Protein AF-A0A9Q1MEH9-F1 (afdb_monomer)

Solvent-accessible surface area (backbone atoms only — not comparable to full-atom values): 7733 Å² total; per-residue (Å²): 136,54,80,68,62,63,53,57,62,60,71,70,60,78,79,71,78,86,84,76,71,74,85,78,86,77,73,87,83,70,72,58,74,66,73,76,61,66,89,75,67,68,84,75,48,59,44,67,39,91,86,77,68,44,83,34,43,57,92,46,43,67,56,53,50,49,53,65,73,70,38,75,64,58,55,53,53,51,52,53,51,53,51,50,50,62,58,65,71,51,77,51,72,75,52,50,53,51,50,52,56,52,45,34,73,78,36,48,90,79,62,59,68,97,82,72,82,133

Secondary structure (DSSP, 8-state):
--HHHHHHHHHT-----GGG-PPP---TT---HHHHS-S---TTSEEE-TTT--EEEGGGHHHHHHHHHH-HHHHHHHHHHHHHHHHHTSPPHHHHHHHHHHHHHH-HHHH--TTS--

Nearest PDB structures (foldseek):
  4w4u-assembly2_H  TM=3.713E-01  e=1.020E+00  Saccharomyces cerevisiae S288C
  4fk5-assembly1_E  TM=3.637E-01  e=9.482E-01  Saccharomyces cerevisiae S288C
  4w4u-assembly1_E  TM=3.643E-01  e=1.469E+00  Saccharomyces cerevisiae S288C
  4wa6-assembly3_H-2  TM=3.499E-01  e=1.967E+00  Saccharomyces cerevisiae S288C
  6aqr-assembly1_E  TM=3.647E-01  e=1.829E+00  Saccharomyces cerevisiae S288C

Structure (mmCIF, N/CA/C/O backbone):
data_AF-A0A9Q1MEH9-F1
#
_entry.id   AF-A0A9Q1MEH9-F1
#
loop_
_atom_site.group_PDB
_atom_site.id
_atom_site.type_symbol
_atom_site.label_atom_id
_atom_site.label_alt_id
_atom_site.label_comp_id
_atom_site.label_asym_id
_atom_site.label_entity_id
_atom_site.label_seq_id
_atom_site.pdbx_PDB_ins_code
_atom_site.Cartn_x
_atom_site.Cartn_y
_atom_site.Cartn_z
_atom_site.occupancy
_atom_site.B_iso_or_equiv
_atom_site.auth_seq_id
_atom_site.auth_comp_id
_atom_site.auth_asym_id
_atom_site.auth_atom_id
_atom_site.pdbx_PDB_model_num
ATOM 1 N N . MET A 1 1 ? -59.486 -21.643 5.453 1.00 49.94 1 MET A N 1
ATOM 2 C CA . MET A 1 1 ? -58.584 -20.507 5.172 1.00 49.94 1 MET A CA 1
ATOM 3 C C . MET A 1 1 ? -59.521 -19.344 5.180 1.00 49.94 1 MET A C 1
ATOM 5 O O . MET A 1 1 ? -60.272 -19.164 4.229 1.00 49.94 1 MET A O 1
ATOM 9 N N . ASP A 1 2 ? -59.635 -18.778 6.366 1.00 53.72 2 ASP A N 1
ATOM 10 C CA . ASP A 1 2 ? -60.827 -18.080 6.810 1.00 53.72 2 ASP A CA 1
ATOM 11 C C . ASP A 1 2 ? -60.684 -16.612 6.413 1.00 53.72 2 ASP A C 1
ATOM 13 O O . ASP A 1 2 ? -59.575 -16.077 6.410 1.00 53.72 2 ASP A O 1
ATOM 17 N N . ASP A 1 3 ? -61.787 -15.976 6.020 1.00 55.78 3 ASP A N 1
ATOM 18 C CA . ASP A 1 3 ? -61.786 -14.641 5.400 1.00 55.78 3 ASP A CA 1
ATOM 19 C C . ASP A 1 3 ? -61.147 -13.549 6.292 1.00 55.78 3 ASP A C 1
ATOM 21 O O . ASP A 1 3 ? -60.727 -12.500 5.801 1.00 55.78 3 ASP A O 1
ATOM 25 N N . GLU A 1 4 ? -60.993 -13.826 7.591 1.00 58.25 4 GLU A N 1
ATOM 26 C CA . GLU A 1 4 ? -60.292 -12.985 8.566 1.00 58.25 4 GLU A CA 1
ATOM 27 C C . GLU A 1 4 ? -58.755 -13.011 8.414 1.00 58.25 4 GLU A C 1
ATOM 29 O O . GLU A 1 4 ? -58.111 -11.979 8.615 1.00 58.25 4 GLU A O 1
ATOM 34 N N . GLU A 1 5 ? -58.142 -14.123 7.980 1.00 56.78 5 GLU A N 1
ATOM 35 C CA . GLU A 1 5 ? -56.681 -14.198 7.759 1.00 56.78 5 GLU A CA 1
ATOM 36 C C . GLU A 1 5 ? -56.236 -13.354 6.554 1.00 56.78 5 GLU A C 1
ATOM 38 O O . GLU A 1 5 ? -55.162 -12.750 6.577 1.00 56.78 5 GLU A O 1
ATOM 43 N N . MET A 1 6 ? -57.066 -13.255 5.508 1.00 55.75 6 MET A N 1
ATOM 44 C CA . MET A 1 6 ? -56.760 -12.425 4.334 1.00 55.75 6 MET A CA 1
ATOM 45 C C . MET A 1 6 ? -56.800 -10.922 4.634 1.00 55.75 6 MET A C 1
ATOM 47 O O . MET A 1 6 ? -56.105 -10.148 3.972 1.00 55.75 6 MET A O 1
ATOM 51 N N . HIS A 1 7 ? -57.587 -10.496 5.623 1.00 54.31 7 HIS A N 1
ATOM 52 C CA . HIS A 1 7 ? -57.682 -9.087 6.002 1.00 54.31 7 HIS A CA 1
ATOM 53 C C . HIS A 1 7 ? -56.438 -8.613 6.767 1.00 54.31 7 HIS A C 1
ATOM 55 O O . HIS A 1 7 ? -55.959 -7.504 6.530 1.00 54.31 7 HIS A O 1
ATOM 61 N N . LEU A 1 8 ? -55.859 -9.480 7.603 1.00 52.09 8 LEU A N 1
ATOM 62 C CA . LEU A 1 8 ? -54.680 -9.158 8.411 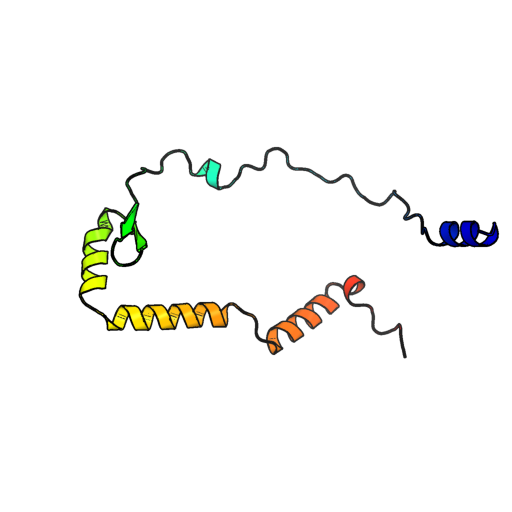1.00 52.09 8 LEU A CA 1
ATOM 63 C C . LEU A 1 8 ? -53.407 -8.976 7.562 1.00 52.09 8 LEU A C 1
ATOM 65 O O . LEU A 1 8 ? -52.568 -8.131 7.863 1.00 52.09 8 LEU A O 1
ATOM 69 N N . VAL A 1 9 ? -53.283 -9.715 6.452 1.00 55.38 9 VAL A N 1
ATOM 70 C CA . VAL A 1 9 ? -52.163 -9.561 5.500 1.00 55.38 9 VAL A CA 1
ATOM 71 C C . VAL A 1 9 ? -52.231 -8.219 4.762 1.00 55.38 9 VAL A C 1
ATOM 73 O O . VAL A 1 9 ? -51.201 -7.673 4.368 1.00 55.38 9 VAL A O 1
ATOM 76 N N . LYS A 1 10 ? -53.435 -7.660 4.600 1.00 52.62 10 LYS A N 1
ATOM 77 C CA . LYS A 1 10 ? -53.656 -6.406 3.875 1.00 52.62 10 LYS A CA 1
ATOM 78 C C . LYS A 1 10 ? -53.300 -5.169 4.704 1.00 52.62 10 LYS A C 1
ATOM 80 O O . LYS A 1 10 ? -52.861 -4.181 4.129 1.00 52.62 10 LYS A O 1
ATOM 85 N N . GLU A 1 11 ? -53.432 -5.231 6.029 1.00 52.19 11 GLU A N 1
ATOM 86 C CA . GLU A 1 11 ? -53.044 -4.130 6.929 1.00 52.19 11 GLU A CA 1
ATOM 87 C C . GLU A 1 11 ? -51.534 -4.083 7.231 1.00 52.19 11 GLU A C 1
ATOM 89 O O . GLU A 1 11 ? -51.022 -3.047 7.643 1.00 52.19 11 GLU A O 1
ATOM 94 N N . GLY A 1 12 ? -50.795 -5.172 6.980 1.00 46.94 12 GLY A N 1
ATOM 95 C CA . GLY A 1 12 ? -49.342 -5.244 7.193 1.00 46.94 12 GLY A CA 1
ATOM 96 C C . GLY A 1 12 ? -48.480 -4.654 6.069 1.00 46.94 12 GLY A C 1
ATOM 97 O O . GLY A 1 12 ? -47.260 -4.572 6.212 1.00 46.94 12 GLY A O 1
ATOM 98 N N . ILE A 1 13 ? -49.081 -4.242 4.950 1.00 49.91 13 ILE A N 1
ATOM 99 C CA . ILE A 1 13 ? -48.371 -3.578 3.852 1.00 49.91 13 ILE A CA 1
ATOM 100 C C . ILE A 1 13 ? -48.544 -2.076 4.052 1.00 49.91 13 ILE A C 1
ATOM 102 O O . ILE A 1 13 ? -49.472 -1.457 3.541 1.00 49.91 13 ILE A O 1
ATOM 106 N N . MET A 1 14 ? -47.649 -1.500 4.849 1.00 47.12 14 MET A N 1
ATOM 107 C CA . MET A 1 14 ? -47.487 -0.057 4.967 1.00 47.12 14 MET A CA 1
ATOM 108 C C . MET A 1 14 ? -47.132 0.487 3.574 1.00 47.12 14 MET A C 1
ATOM 110 O O . MET A 1 14 ? -45.999 0.339 3.116 1.00 47.12 14 MET A O 1
ATOM 114 N N . GLU A 1 15 ? -48.116 1.049 2.869 1.00 54.38 15 GLU A N 1
ATOM 115 C CA . GLU A 1 15 ? -47.902 1.784 1.622 1.00 54.38 15 GLU A CA 1
ATOM 116 C C . GLU A 1 15 ? -47.014 2.990 1.938 1.00 54.38 15 GLU A C 1
ATOM 118 O O . GLU A 1 15 ? -47.447 3.995 2.502 1.00 54.38 15 GLU A O 1
ATOM 123 N N . ILE A 1 16 ? -45.729 2.853 1.624 1.00 55.25 16 ILE A N 1
ATOM 124 C CA . ILE A 1 16 ? -44.771 3.951 1.664 1.00 55.25 16 ILE A CA 1
ATOM 125 C C . ILE A 1 16 ? -45.241 4.954 0.598 1.00 55.25 16 ILE A C 1
ATOM 127 O O . ILE A 1 16 ? -45.351 4.561 -0.565 1.00 55.25 16 ILE A O 1
ATOM 131 N N . PRO A 1 17 ? -45.530 6.223 0.945 1.00 53.97 17 PRO A N 1
ATOM 132 C CA . PRO A 1 17 ? -45.900 7.224 -0.046 1.00 53.97 17 PRO A CA 1
ATOM 133 C C . PRO A 1 17 ? -44.774 7.350 -1.078 1.00 53.97 17 PRO A C 1
ATOM 135 O O . PRO A 1 17 ? -43.658 7.742 -0.741 1.00 53.97 17 PRO A O 1
ATOM 138 N N . GLU A 1 18 ? -45.070 7.022 -2.335 1.00 60.06 18 GLU A N 1
ATOM 139 C CA . GLU A 1 18 ? -44.140 6.974 -3.480 1.00 60.06 18 GLU A CA 1
ATOM 140 C C . GLU A 1 18 ? -43.516 8.341 -3.852 1.00 60.06 18 GLU A C 1
ATOM 142 O O . GLU A 1 18 ? -42.791 8.470 -4.835 1.00 60.06 18 GLU A O 1
ATOM 147 N N . GLU A 1 19 ? -43.793 9.397 -3.089 1.00 59.72 19 GLU A N 1
ATOM 148 C CA . GLU A 1 19 ? -43.564 10.786 -3.495 1.00 59.72 19 GLU A CA 1
ATOM 149 C C . GLU A 1 19 ? -42.167 11.340 -3.164 1.00 59.72 19 GLU A C 1
ATOM 151 O O . GLU A 1 19 ? -41.892 12.506 -3.453 1.00 59.72 19 GLU A O 1
ATOM 156 N N . TRP A 1 20 ? -41.278 10.558 -2.538 1.00 53.09 20 TRP A N 1
ATOM 157 C CA . TRP A 1 20 ? -40.009 11.067 -1.985 1.00 53.09 20 TRP A CA 1
ATOM 158 C C . TRP A 1 20 ? -38.732 10.437 -2.552 1.00 53.09 20 TRP A C 1
ATOM 160 O O . TRP A 1 20 ? -37.663 10.616 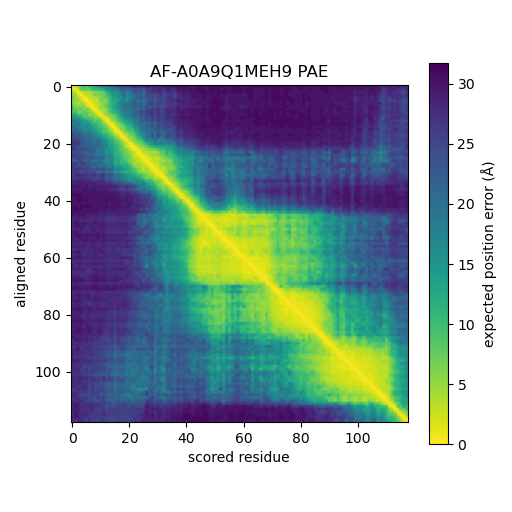-1.970 1.00 53.09 20 TRP A O 1
ATOM 170 N N . ASP A 1 21 ? -38.792 9.810 -3.726 1.00 63.06 21 ASP A N 1
ATOM 171 C CA . ASP A 1 21 ? -37.578 9.526 -4.496 1.00 63.06 21 ASP A CA 1
ATOM 172 C C . ASP A 1 21 ? -37.359 10.614 -5.559 1.00 63.06 21 ASP A C 1
ATOM 174 O O . ASP A 1 21 ? -37.895 10.530 -6.670 1.00 63.06 21 ASP A O 1
ATOM 178 N N . PRO A 1 22 ? -36.579 11.679 -5.265 1.00 75.38 22 PRO A N 1
ATOM 179 C CA . PRO A 1 22 ? -36.202 12.638 -6.292 1.00 75.38 22 PRO A CA 1
ATOM 180 C C . PRO A 1 22 ? -35.528 11.894 -7.457 1.00 75.38 22 PRO A C 1
ATOM 182 O O . PRO A 1 22 ? -34.701 11.007 -7.221 1.00 75.38 22 PRO A O 1
ATOM 185 N N . PRO A 1 23 ? -35.826 12.250 -8.722 1.00 79.31 23 PRO A N 1
ATOM 186 C CA 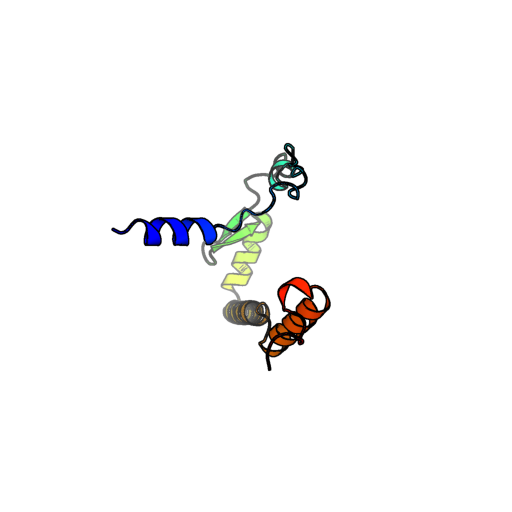. PRO A 1 23 ? -35.360 11.497 -9.878 1.00 79.31 23 PRO A CA 1
ATOM 187 C C . PRO A 1 23 ? -33.834 11.393 -9.866 1.00 79.31 23 PRO A C 1
ATOM 189 O O . PRO A 1 23 ? -33.108 12.391 -9.943 1.00 79.31 23 PRO A O 1
ATOM 192 N N . MET A 1 24 ? -33.350 10.157 -9.747 1.00 79.00 24 MET A N 1
ATOM 193 C CA . MET A 1 24 ? -31.934 9.845 -9.625 1.00 79.00 24 MET A CA 1
ATOM 194 C C . MET A 1 24 ? -31.163 10.375 -10.840 1.00 79.00 24 MET A C 1
ATOM 196 O O . MET A 1 24 ? -31.441 10.028 -11.990 1.00 79.00 24 MET A O 1
ATOM 200 N N . ARG A 1 25 ? -30.160 11.223 -10.600 1.00 82.38 25 ARG A N 1
ATOM 201 C CA . ARG A 1 25 ? -29.327 11.791 -11.669 1.00 82.38 25 ARG A CA 1
ATOM 202 C C . ARG A 1 25 ? -28.268 10.779 -12.110 1.00 82.38 25 ARG A C 1
ATOM 204 O O . ARG A 1 25 ? -27.202 10.681 -11.509 1.00 82.38 25 ARG A O 1
ATOM 211 N N . ILE A 1 26 ? -28.554 10.044 -13.182 1.00 83.81 26 ILE A N 1
ATOM 212 C CA . ILE A 1 26 ? -27.625 9.072 -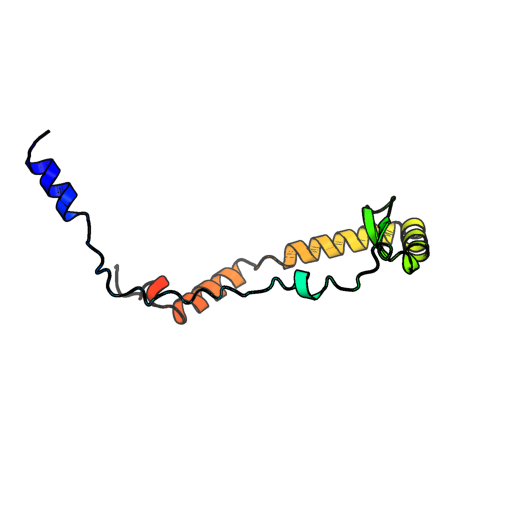13.776 1.00 83.81 26 ILE A CA 1
ATOM 213 C C . ILE A 1 26 ? -26.665 9.794 -14.737 1.00 83.81 26 ILE A C 1
ATOM 215 O O . ILE A 1 26 ? -27.071 10.278 -15.794 1.00 83.81 26 ILE A O 1
ATOM 219 N N . VAL A 1 27 ? -25.374 9.843 -14.395 1.00 83.56 27 VAL A N 1
ATOM 220 C CA . VAL A 1 27 ? -24.314 10.362 -15.280 1.00 83.56 27 VAL A CA 1
ATOM 221 C C . VAL A 1 27 ? -23.969 9.297 -16.323 1.00 83.56 27 VAL A C 1
ATOM 223 O O . VAL A 1 27 ? -23.227 8.361 -16.032 1.00 83.56 27 VAL A O 1
ATOM 226 N N . LYS A 1 28 ? -24.519 9.432 -17.535 1.00 84.94 28 LYS A N 1
ATOM 227 C CA . LYS A 1 28 ? -24.356 8.448 -18.622 1.00 84.94 28 LYS A CA 1
ATOM 228 C C . LYS A 1 28 ? -22.937 8.407 -19.210 1.00 84.94 28 LYS A C 1
ATOM 230 O O . LYS A 1 28 ? -22.488 7.344 -19.617 1.00 84.94 28 LYS A O 1
ATOM 235 N N . ASP A 1 29 ? -22.194 9.513 -19.148 1.00 81.25 29 ASP A N 1
ATOM 236 C CA . ASP A 1 29 ? -20.864 9.649 -19.769 1.00 81.25 29 ASP A CA 1
ATOM 237 C C . ASP A 1 29 ? -19.700 9.568 -18.763 1.00 81.25 29 ASP A C 1
ATOM 239 O O . ASP A 1 29 ? -18.651 10.203 -18.925 1.00 81.25 29 ASP A O 1
ATOM 243 N N . ARG A 1 30 ? -19.862 8.794 -17.679 1.00 77.31 30 ARG A N 1
ATOM 244 C CA . ARG A 1 30 ? -18.795 8.580 -16.690 1.00 77.31 30 ARG A CA 1
ATOM 245 C C . ARG A 1 30 ? -17.721 7.656 -17.270 1.00 77.31 30 ARG A C 1
ATOM 247 O O . ARG A 1 30 ? -17.769 6.442 -17.095 1.00 77.31 30 ARG A O 1
ATOM 254 N N . LYS A 1 31 ? -16.726 8.242 -17.938 1.00 78.44 31 LYS A N 1
ATOM 255 C CA . LYS A 1 31 ? -15.563 7.497 -18.441 1.00 78.44 31 LYS A CA 1
ATOM 256 C C . LYS A 1 31 ? -14.798 6.847 -17.294 1.00 78.44 31 LYS A C 1
ATOM 258 O O . LYS A 1 31 ? -14.477 7.515 -16.303 1.00 78.44 31 LYS A O 1
ATOM 263 N N . ARG A 1 32 ? -14.470 5.560 -17.438 1.00 72.12 32 ARG A N 1
ATOM 264 C CA . ARG A 1 32 ? -13.569 4.890 -16.494 1.00 72.12 32 ARG A CA 1
ATOM 265 C C . ARG A 1 32 ? -12.202 5.573 -16.572 1.00 72.12 32 ARG A C 1
ATOM 267 O O . ARG A 1 32 ? -11.731 5.838 -17.678 1.00 72.12 32 ARG A O 1
ATOM 274 N N . PRO A 1 33 ? -11.541 5.850 -15.435 1.00 68.94 33 PRO A N 1
ATOM 275 C CA . PRO A 1 33 ? -10.198 6.422 -15.435 1.00 68.94 33 PRO A CA 1
ATOM 276 C C . PRO A 1 33 ? -9.231 5.646 -16.334 1.00 68.94 33 PRO A C 1
ATOM 278 O O . PRO A 1 33 ? -8.423 6.264 -17.008 1.00 68.94 33 PRO A O 1
ATOM 281 N N . GLU A 1 34 ? -9.375 4.323 -16.432 1.00 62.22 34 GLU A N 1
ATOM 282 C CA . GLU A 1 34 ? -8.543 3.451 -17.271 1.00 62.22 34 GLU A CA 1
ATOM 283 C C . GLU A 1 34 ? -8.605 3.791 -18.771 1.00 62.22 34 GLU A C 1
ATOM 285 O O . GLU A 1 34 ? -7.574 3.758 -19.441 1.00 62.22 34 GLU A O 1
ATOM 290 N N . GLU A 1 35 ? -9.763 4.219 -19.290 1.00 57.72 35 GLU A N 1
ATOM 291 C CA . GLU A 1 35 ? -9.932 4.592 -20.706 1.00 57.72 35 GLU A CA 1
ATOM 292 C C . GLU A 1 35 ? -9.209 5.899 -21.063 1.00 57.72 35 GLU A C 1
ATOM 294 O O . GLU A 1 35 ? -8.884 6.134 -22.225 1.00 57.72 35 GLU A O 1
ATOM 299 N N . ARG A 1 36 ? -8.903 6.750 -20.071 1.00 58.03 36 ARG A N 1
ATOM 300 C CA . ARG A 1 36 ? -8.077 7.956 -20.265 1.00 58.03 36 ARG A CA 1
ATOM 301 C C . ARG A 1 36 ? -6.581 7.655 -20.314 1.00 58.03 36 ARG A C 1
ATOM 303 O O . ARG A 1 36 ? -5.821 8.498 -20.777 1.00 58.03 36 ARG A O 1
ATOM 310 N N . ILE A 1 37 ? -6.156 6.474 -19.867 1.00 57.00 37 ILE A N 1
ATOM 311 C CA . ILE A 1 37 ? -4.736 6.093 -19.789 1.00 57.00 37 ILE A CA 1
ATOM 312 C C . ILE A 1 37 ? -4.349 5.099 -20.904 1.00 57.00 37 ILE A C 1
ATOM 314 O O . ILE A 1 37 ? -3.253 4.543 -20.904 1.00 57.00 37 ILE A O 1
ATOM 318 N N . GLY A 1 38 ? -5.244 4.875 -21.872 1.00 53.38 38 GLY A N 1
ATOM 319 C CA . GLY A 1 38 ? -5.091 3.878 -22.936 1.00 53.38 38 GLY A CA 1
ATOM 320 C C . GLY A 1 38 ? -4.338 4.324 -24.196 1.00 53.38 38 GLY A C 1
ATOM 321 O O . GLY A 1 38 ? -4.134 3.500 -25.077 1.00 53.38 38 GLY A O 1
ATOM 322 N N . ALA A 1 39 ? -3.909 5.584 -24.317 1.00 55.28 39 ALA A N 1
ATOM 323 C CA . ALA A 1 39 ? -3.343 6.106 -25.571 1.00 55.28 39 ALA A CA 1
ATOM 324 C C . ALA A 1 39 ? -1.798 6.130 -25.646 1.00 55.28 39 ALA A C 1
ATOM 326 O O . ALA A 1 39 ? -1.245 6.869 -26.454 1.00 55.28 39 ALA A O 1
ATOM 327 N N . GLY A 1 40 ? -1.078 5.350 -24.828 1.00 55.75 40 GLY A N 1
ATOM 328 C CA . GLY A 1 40 ? 0.395 5.339 -24.900 1.00 55.75 40 GLY A CA 1
ATOM 329 C C . GLY A 1 40 ? 1.126 4.535 -23.828 1.00 55.75 40 GLY A C 1
ATOM 330 O O . GLY A 1 40 ? 2.170 4.962 -23.342 1.00 55.75 40 GLY A O 1
ATOM 331 N N . ARG A 1 41 ? 0.581 3.396 -23.394 1.00 53.41 41 ARG A N 1
ATOM 332 C CA . ARG A 1 41 ? 1.315 2.493 -22.499 1.00 53.41 41 ARG A CA 1
ATOM 333 C C . ARG A 1 41 ? 2.047 1.470 -23.352 1.00 53.41 41 ARG A C 1
ATOM 335 O O . ARG A 1 41 ? 1.435 0.511 -23.806 1.00 53.41 41 ARG A O 1
ATOM 342 N N . ASP A 1 42 ? 3.338 1.698 -23.588 1.00 57.62 42 ASP A N 1
ATOM 343 C CA . ASP A 1 42 ? 4.189 0.730 -24.280 1.00 57.62 42 ASP A CA 1
ATOM 344 C C . ASP A 1 42 ? 4.078 -0.629 -23.568 1.00 57.62 42 ASP A C 1
ATOM 346 O O . ASP A 1 42 ? 4.466 -0.785 -22.407 1.00 57.62 42 ASP A O 1
ATOM 350 N N . LEU A 1 43 ? 3.498 -1.603 -24.266 1.00 58.94 43 LEU A N 1
ATOM 351 C CA . LEU A 1 43 ? 3.072 -2.900 -23.730 1.00 58.94 43 LEU A CA 1
ATOM 352 C C . LEU A 1 43 ? 4.242 -3.750 -23.188 1.00 58.94 43 LEU A C 1
ATOM 354 O O . LEU A 1 43 ? 4.022 -4.711 -22.462 1.00 58.94 43 LEU A O 1
ATOM 358 N N . ILE A 1 44 ? 5.486 -3.369 -23.501 1.00 64.12 44 ILE A N 1
ATOM 359 C CA . ILE A 1 44 ? 6.728 -4.075 -23.138 1.00 64.12 44 ILE A CA 1
ATOM 360 C C . ILE A 1 44 ? 7.420 -3.423 -21.925 1.00 64.12 44 ILE A C 1
ATOM 362 O O . ILE A 1 44 ? 8.555 -3.746 -21.604 1.00 64.12 44 ILE A O 1
ATOM 366 N N . LYS A 1 45 ? 6.789 -2.480 -21.214 1.00 77.38 45 LYS A N 1
ATOM 367 C CA . LYS A 1 45 ? 7.464 -1.846 -20.067 1.00 77.38 45 LYS A CA 1
ATOM 368 C C . LYS A 1 45 ? 7.610 -2.747 -18.857 1.00 77.38 45 LYS A C 1
ATOM 370 O O . LYS A 1 45 ? 8.563 -2.552 -18.119 1.00 77.38 45 LYS A O 1
ATOM 375 N N . TYR A 1 46 ? 6.726 -3.720 -18.655 1.00 85.56 46 TYR A N 1
ATOM 376 C CA . TYR A 1 46 ? 6.717 -4.536 -17.443 1.00 85.56 46 TYR A CA 1
ATOM 377 C C . TYR A 1 46 ? 6.717 -6.030 -17.757 1.00 85.56 46 TYR A C 1
ATOM 379 O O . TYR A 1 46 ? 6.006 -6.484 -18.650 1.00 85.56 46 TYR A O 1
ATOM 387 N N . VAL A 1 47 ? 7.502 -6.792 -16.999 1.00 85.12 47 VAL A N 1
ATOM 388 C CA . VAL A 1 47 ? 7.629 -8.250 -17.093 1.00 85.12 47 VAL A CA 1
ATOM 389 C C . VAL A 1 47 ? 7.516 -8.842 -15.691 1.00 85.12 47 VAL A C 1
ATOM 391 O O . VAL A 1 47 ? 7.960 -8.249 -14.709 1.00 85.12 47 VAL A O 1
ATOM 394 N N . VAL A 1 48 ? 6.900 -10.017 -15.593 1.00 88.69 48 VAL A N 1
ATOM 395 C CA . VAL A 1 48 ? 6.795 -10.758 -14.334 1.00 88.69 48 VAL A CA 1
ATOM 396 C C . VAL A 1 48 ? 8.131 -11.436 -14.038 1.00 88.69 48 VAL A C 1
ATOM 398 O O . VAL A 1 48 ? 8.653 -12.180 -14.868 1.00 88.69 48 VAL A O 1
ATOM 401 N N . SER A 1 49 ? 8.686 -11.191 -12.853 1.00 84.62 49 SER A N 1
ATOM 402 C CA . SER A 1 49 ? 9.906 -11.857 -12.400 1.00 84.62 49 SER A CA 1
ATOM 403 C C . SER A 1 49 ? 9.667 -13.363 -12.209 1.00 84.62 49 SER A C 1
ATOM 405 O O . SER A 1 49 ? 8.749 -13.731 -11.473 1.00 84.62 49 SER A O 1
ATOM 407 N N . PRO A 1 50 ? 10.505 -14.251 -12.774 1.00 83.38 50 PRO A N 1
ATOM 408 C CA . PRO A 1 50 ? 10.361 -15.699 -12.595 1.00 83.38 50 PRO A CA 1
ATOM 409 C C . PRO A 1 50 ? 10.556 -16.182 -11.152 1.00 83.38 50 PRO A C 1
ATOM 411 O O . PRO A 1 50 ? 10.079 -17.252 -10.794 1.00 83.38 50 PRO A O 1
ATOM 414 N N . ILE A 1 51 ? 11.285 -15.415 -10.333 1.00 81.56 51 ILE A N 1
ATOM 415 C CA . ILE A 1 51 ? 11.682 -15.824 -8.977 1.00 81.56 51 ILE A CA 1
ATOM 416 C C . ILE A 1 51 ? 10.673 -15.320 -7.943 1.00 81.56 51 ILE A C 1
ATOM 418 O O . ILE A 1 51 ? 10.301 -16.056 -7.032 1.00 81.56 51 ILE A O 1
ATOM 422 N N . SER A 1 52 ? 10.234 -14.063 -8.071 1.00 80.62 52 SER A N 1
ATOM 423 C CA . SER A 1 52 ? 9.331 -13.435 -7.098 1.00 80.62 52 SER A CA 1
ATOM 424 C C . SER A 1 52 ? 7.875 -13.362 -7.557 1.00 80.62 52 SER A C 1
ATOM 426 O O . SER A 1 52 ? 7.000 -13.119 -6.729 1.00 80.62 52 SER A O 1
ATOM 428 N N . GLY A 1 53 ? 7.596 -13.531 -8.853 1.00 84.81 53 GLY A N 1
ATOM 429 C CA . GLY A 1 53 ? 6.266 -13.304 -9.423 1.00 84.81 53 GLY A CA 1
ATOM 430 C C . GLY A 1 53 ? 5.829 -11.832 -9.415 1.00 84.81 53 GLY A C 1
ATOM 431 O O . GLY A 1 53 ? 4.670 -11.539 -9.692 1.00 84.81 53 GLY A O 1
ATOM 432 N N . GLU A 1 54 ? 6.730 -10.898 -9.087 1.00 84.88 54 GLU A N 1
ATOM 433 C CA . GLU A 1 54 ? 6.433 -9.462 -9.046 1.00 84.88 54 GLU A CA 1
ATOM 434 C C . GLU A 1 54 ? 6.473 -8.848 -10.454 1.00 84.88 54 GLU A C 1
ATOM 436 O O . GLU A 1 54 ? 7.272 -9.257 -11.299 1.00 84.88 54 GLU A O 1
ATOM 441 N N . LEU A 1 55 ? 5.614 -7.855 -10.707 1.00 88.62 55 LEU A N 1
ATOM 442 C CA . LEU A 1 55 ? 5.554 -7.121 -11.972 1.00 88.62 55 LEU A CA 1
ATOM 443 C C . LEU A 1 55 ? 6.597 -5.994 -11.950 1.00 88.62 55 LEU A C 1
ATOM 445 O O . LEU A 1 55 ? 6.439 -5.014 -11.226 1.00 88.62 55 LEU A O 1
ATOM 449 N N . VAL A 1 56 ? 7.674 -6.158 -12.719 1.00 87.00 56 VAL A N 1
ATOM 450 C CA . VAL A 1 56 ? 8.878 -5.311 -12.670 1.00 87.00 56 VAL A CA 1
ATOM 451 C C . VAL A 1 56 ? 9.107 -4.649 -14.019 1.00 87.00 56 VAL A C 1
ATOM 453 O O . VAL A 1 56 ? 8.867 -5.258 -15.062 1.00 87.00 56 VAL A O 1
ATOM 456 N N . HIS A 1 57 ? 9.573 -3.399 -14.023 1.00 90.50 57 HIS A N 1
ATOM 457 C CA . HIS A 1 57 ? 9.879 -2.713 -15.272 1.00 90.50 57 HIS A CA 1
ATOM 458 C C . HIS A 1 57 ? 11.069 -3.382 -15.985 1.00 90.50 57 HIS A C 1
ATOM 460 O O . HIS A 1 57 ? 12.043 -3.764 -15.342 1.00 90.50 57 HIS A O 1
ATOM 466 N N . VAL A 1 58 ? 11.051 -3.499 -17.316 1.00 86.50 58 VAL A N 1
ATOM 467 C CA . VAL A 1 58 ? 12.109 -4.190 -18.083 1.00 86.50 58 VAL A CA 1
ATOM 468 C C . VAL A 1 58 ? 13.485 -3.574 -17.835 1.00 86.50 58 VAL A C 1
ATOM 470 O O . VAL A 1 58 ? 14.460 -4.299 -17.666 1.00 86.50 58 VAL A O 1
ATOM 473 N N . ASN A 1 59 ? 13.556 -2.245 -17.724 1.00 87.44 59 ASN A N 1
ATOM 474 C CA . ASN A 1 59 ? 14.798 -1.538 -17.391 1.00 87.44 59 ASN A CA 1
ATOM 475 C C . ASN A 1 59 ? 15.330 -1.851 -15.974 1.00 87.44 59 ASN A C 1
ATOM 477 O O . ASN A 1 59 ? 16.517 -1.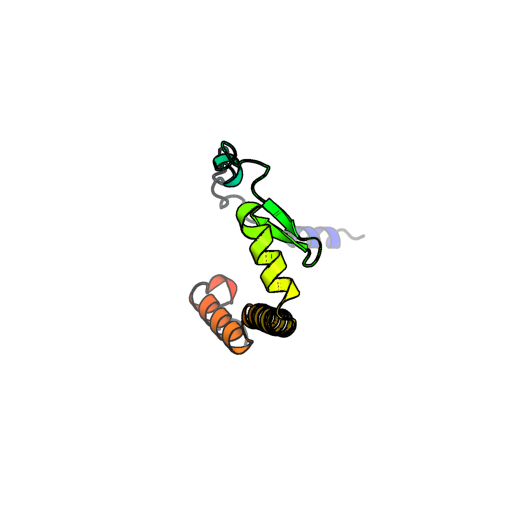709 -15.716 1.00 87.44 59 ASN A O 1
ATOM 481 N N . GLU A 1 60 ? 14.458 -2.273 -15.057 1.00 87.12 60 GLU A N 1
ATOM 482 C CA . GLU A 1 60 ? 14.779 -2.536 -13.647 1.00 87.12 60 GLU A CA 1
ATOM 483 C C . GLU A 1 60 ? 14.921 -4.039 -13.350 1.00 87.12 60 GLU A C 1
ATOM 485 O O . GLU A 1 60 ? 15.281 -4.421 -12.239 1.00 87.12 60 GLU A O 1
ATOM 490 N N . MET A 1 61 ? 14.690 -4.912 -14.340 1.00 86.88 61 MET A N 1
ATOM 491 C CA . MET A 1 61 ? 14.712 -6.368 -14.163 1.00 86.88 61 MET A CA 1
ATOM 492 C C . MET A 1 61 ? 16.084 -6.882 -13.703 1.00 86.88 61 MET A C 1
ATOM 494 O O . MET A 1 61 ? 16.157 -7.760 -12.845 1.00 86.88 61 MET A O 1
ATOM 498 N N . SER A 1 62 ? 17.176 -6.320 -14.230 1.00 85.88 62 SER A N 1
ATOM 499 C CA . SER A 1 62 ? 18.542 -6.699 -13.839 1.00 85.88 62 SER A CA 1
ATOM 500 C C . SER A 1 62 ? 18.812 -6.423 -12.360 1.00 85.88 62 SER A C 1
ATOM 502 O O . SER A 1 62 ? 19.330 -7.286 -11.654 1.00 85.88 62 SER A O 1
ATOM 504 N N . GLU A 1 63 ? 18.408 -5.247 -11.877 1.00 86.06 63 GLU A N 1
ATOM 505 C CA . GLU A 1 63 ? 18.566 -4.871 -10.472 1.00 86.06 63 GLU A CA 1
ATOM 506 C C . GLU A 1 63 ? 17.616 -5.664 -9.575 1.00 86.06 63 GLU A C 1
ATOM 508 O O . GLU A 1 63 ? 18.026 -6.148 -8.523 1.00 86.06 63 GLU A O 1
ATOM 513 N N . HIS A 1 64 ? 16.380 -5.903 -10.016 1.00 86.81 64 HIS A N 1
ATOM 514 C CA . HIS A 1 64 ? 15.434 -6.754 -9.294 1.00 86.81 64 HIS A CA 1
ATOM 515 C C . HIS A 1 64 ? 15.972 -8.172 -9.085 1.00 86.81 64 HIS A C 1
ATOM 517 O O . HIS A 1 64 ? 15.900 -8.710 -7.976 1.00 86.81 64 HIS A O 1
ATOM 523 N N . MET A 1 65 ? 16.555 -8.771 -10.129 1.00 85.81 65 MET A N 1
ATOM 524 C CA . MET A 1 65 ? 17.212 -10.077 -10.031 1.00 85.81 65 MET A CA 1
ATOM 525 C C . MET A 1 65 ? 18.425 -10.022 -9.105 1.00 85.81 65 MET A C 1
ATOM 527 O O . MET A 1 65 ? 18.578 -10.886 -8.243 1.00 85.81 65 MET A O 1
ATOM 531 N N . ARG A 1 66 ? 19.263 -8.990 -9.242 1.00 86.50 66 ARG A N 1
ATOM 532 C CA . ARG A 1 66 ? 20.449 -8.790 -8.408 1.00 86.50 66 ARG A CA 1
ATOM 533 C C . ARG A 1 66 ? 20.082 -8.697 -6.925 1.00 86.50 66 ARG A C 1
ATOM 535 O O . ARG A 1 66 ? 20.655 -9.422 -6.122 1.00 86.50 66 ARG A O 1
ATOM 542 N N . ILE A 1 67 ? 19.114 -7.859 -6.562 1.00 80.94 67 ILE A N 1
ATOM 543 C CA . ILE A 1 67 ? 18.677 -7.672 -5.171 1.00 80.94 67 ILE A CA 1
ATOM 544 C C . ILE A 1 67 ? 18.044 -8.960 -4.632 1.00 80.94 67 ILE A C 1
ATOM 546 O O . ILE A 1 67 ? 18.406 -9.412 -3.548 1.00 80.94 67 ILE A O 1
ATOM 550 N N . SER A 1 68 ? 17.152 -9.586 -5.409 1.00 81.31 68 SER A N 1
ATOM 551 C CA . SER A 1 68 ? 16.440 -10.802 -4.988 1.00 81.31 68 SER A CA 1
ATOM 552 C C . SER A 1 68 ? 17.373 -11.994 -4.749 1.00 81.31 68 SER A C 1
ATOM 554 O O . SER A 1 68 ? 17.083 -12.825 -3.892 1.00 81.31 68 SER A O 1
ATOM 556 N N . LEU A 1 69 ? 18.479 -12.093 -5.498 1.00 81.50 69 LEU A N 1
ATOM 557 C CA . LEU A 1 69 ? 19.455 -13.182 -5.374 1.00 81.50 69 LEU A CA 1
ATOM 558 C C . LEU A 1 69 ? 20.572 -12.901 -4.357 1.00 81.50 69 LEU A C 1
ATOM 560 O O . LEU A 1 69 ? 21.214 -13.845 -3.903 1.00 81.50 69 LEU A O 1
ATOM 564 N N . ILE A 1 70 ? 20.826 -11.636 -4.010 1.00 81.94 70 ILE A N 1
ATOM 565 C CA . ILE A 1 70 ? 21.911 -11.255 -3.093 1.00 81.94 70 ILE A CA 1
ATOM 566 C C . ILE A 1 70 ? 21.502 -11.384 -1.627 1.00 81.94 70 ILE A C 1
ATOM 568 O O . ILE A 1 70 ? 22.333 -11.797 -0.818 1.00 81.94 70 ILE A O 1
ATOM 572 N N . ASP A 1 71 ? 20.263 -11.031 -1.267 1.00 74.50 71 ASP A N 1
ATOM 573 C CA . ASP A 1 71 ? 19.883 -10.932 0.144 1.00 74.50 71 ASP A CA 1
ATOM 574 C C . ASP A 1 71 ? 18.633 -11.756 0.511 1.00 74.50 71 ASP A C 1
ATOM 576 O O . ASP A 1 71 ? 17.496 -11.303 0.337 1.00 74.50 71 ASP A O 1
ATOM 580 N N . PRO A 1 72 ? 18.816 -12.953 1.098 1.00 73.06 72 PRO A N 1
ATOM 581 C CA . PRO A 1 72 ? 17.701 -13.743 1.605 1.00 73.06 72 PRO A CA 1
ATOM 582 C C . PRO A 1 72 ? 16.996 -13.094 2.811 1.00 73.06 72 PRO A C 1
ATOM 584 O O . PRO A 1 72 ? 15.794 -13.304 2.986 1.00 73.06 72 PRO A O 1
ATOM 587 N N . LYS A 1 73 ? 17.685 -12.266 3.614 1.00 78.50 73 LYS A N 1
ATOM 588 C CA . LYS A 1 73 ? 17.087 -11.590 4.781 1.00 78.50 73 LYS A CA 1
ATOM 589 C C . LYS A 1 73 ? 16.173 -10.440 4.371 1.00 78.50 73 LYS A C 1
ATOM 591 O O . LYS A 1 73 ? 15.156 -10.210 5.026 1.00 78.50 73 LYS A O 1
ATOM 596 N N . TYR A 1 74 ? 16.487 -9.747 3.276 1.00 78.75 74 TYR A N 1
ATOM 597 C CA . TYR A 1 74 ? 15.645 -8.668 2.752 1.00 78.75 74 TYR A CA 1
ATOM 598 C C . TYR A 1 74 ? 14.231 -9.160 2.408 1.00 78.75 74 TYR A C 1
ATOM 600 O O . TYR A 1 74 ? 13.243 -8.496 2.722 1.00 78.75 74 TYR A O 1
ATOM 608 N N . ASN A 1 75 ? 14.111 -10.360 1.834 1.00 77.38 75 ASN A N 1
ATOM 609 C CA . ASN A 1 75 ? 12.814 -10.963 1.526 1.00 77.38 75 ASN A CA 1
ATOM 610 C C . ASN A 1 75 ? 11.980 -11.221 2.795 1.00 77.38 75 ASN A C 1
ATOM 612 O O . ASN A 1 75 ? 10.787 -10.919 2.828 1.00 77.38 75 ASN A O 1
ATOM 616 N N . GLU A 1 76 ? 12.596 -11.742 3.858 1.00 83.31 76 GLU A N 1
ATOM 617 C CA . GLU A 1 76 ? 11.916 -11.978 5.139 1.00 83.31 76 GLU A CA 1
ATOM 618 C C . GLU A 1 76 ? 11.461 -10.671 5.791 1.00 83.31 76 GLU A C 1
ATOM 620 O O . GLU A 1 76 ? 10.303 -10.555 6.191 1.00 83.31 76 GLU A O 1
A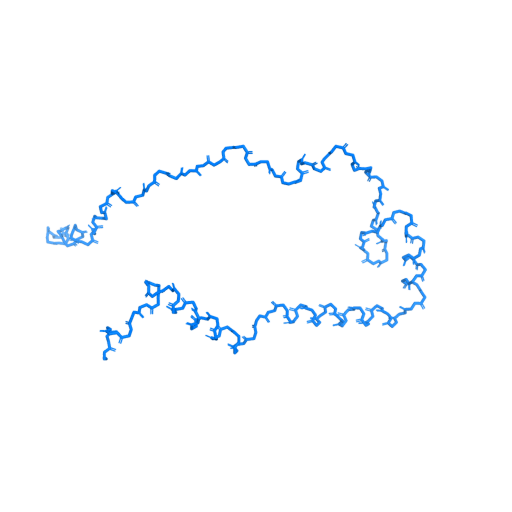TOM 625 N N . GLN A 1 77 ? 12.326 -9.656 5.827 1.00 83.06 77 GLN A N 1
ATOM 626 C CA . GLN A 1 77 ? 11.983 -8.339 6.371 1.00 83.06 77 GLN A CA 1
ATOM 627 C C . GLN A 1 77 ? 10.863 -7.664 5.573 1.00 83.06 77 GLN A C 1
ATOM 629 O O . GLN A 1 77 ? 9.918 -7.137 6.162 1.00 83.06 77 GLN A O 1
ATOM 634 N N . LYS A 1 78 ? 10.917 -7.736 4.236 1.00 83.19 78 LYS A N 1
ATOM 635 C CA . LYS A 1 78 ? 9.855 -7.247 3.346 1.00 83.19 78 LYS A CA 1
ATOM 636 C C . LYS A 1 78 ? 8.538 -7.965 3.649 1.00 83.19 78 LYS A C 1
ATOM 638 O O . LYS A 1 78 ? 7.519 -7.306 3.837 1.00 83.19 78 LYS A O 1
ATOM 643 N N . LYS A 1 79 ? 8.548 -9.296 3.780 1.00 83.25 79 LYS A N 1
ATOM 644 C CA . LYS A 1 79 ? 7.358 -10.083 4.154 1.00 83.25 79 LYS A CA 1
ATOM 645 C C . LYS A 1 79 ? 6.799 -9.689 5.521 1.00 83.25 79 LYS A C 1
ATOM 647 O O . LYS A 1 79 ? 5.590 -9.499 5.630 1.00 83.25 79 LYS A O 1
ATOM 652 N N . MET A 1 80 ? 7.649 -9.518 6.534 1.00 85.38 80 MET A N 1
ATOM 653 C CA . MET A 1 80 ? 7.227 -9.054 7.862 1.00 85.38 80 MET A CA 1
ATOM 654 C C . MET A 1 80 ? 6.611 -7.654 7.801 1.00 85.38 80 MET A C 1
ATOM 656 O O . MET A 1 80 ? 5.563 -7.416 8.397 1.00 85.38 80 MET A O 1
ATOM 660 N N . MET A 1 81 ? 7.208 -6.738 7.036 1.00 86.44 81 MET A N 1
ATOM 661 C CA . MET A 1 81 ? 6.659 -5.398 6.838 1.00 86.44 81 MET A CA 1
ATOM 662 C C . MET A 1 81 ? 5.289 -5.442 6.154 1.00 86.44 81 MET A C 1
ATOM 664 O O . MET A 1 81 ? 4.359 -4.780 6.609 1.00 86.44 81 MET A O 1
ATOM 668 N N . PHE A 1 82 ? 5.131 -6.244 5.097 1.00 82.50 82 PHE A N 1
ATOM 669 C CA . PHE A 1 82 ? 3.840 -6.402 4.422 1.00 82.50 82 PHE A CA 1
ATOM 670 C C . PHE A 1 82 ? 2.777 -7.035 5.321 1.00 82.50 82 PHE A C 1
ATOM 672 O O . PHE A 1 82 ? 1.620 -6.617 5.269 1.00 82.50 82 PHE A O 1
ATOM 679 N N . ALA A 1 83 ? 3.149 -8.011 6.151 1.00 83.81 83 ALA A N 1
ATOM 680 C CA . ALA A 1 83 ? 2.246 -8.592 7.138 1.00 83.81 83 ALA A CA 1
ATOM 681 C C . ALA A 1 83 ? 1.779 -7.533 8.145 1.00 83.81 83 ALA A C 1
ATOM 683 O O . ALA A 1 83 ? 0.579 -7.384 8.353 1.00 83.81 83 ALA A O 1
ATOM 684 N N . LYS A 1 84 ? 2.710 -6.722 8.662 1.00 83.56 84 LYS A N 1
ATOM 685 C CA . LYS A 1 84 ? 2.394 -5.618 9.571 1.00 83.56 84 LYS A CA 1
ATOM 686 C C . LYS A 1 84 ? 1.465 -4.590 8.930 1.00 83.56 84 LYS A C 1
ATOM 688 O O . LYS A 1 84 ? 0.517 -4.165 9.570 1.00 83.56 84 LYS A O 1
ATOM 693 N N . ILE A 1 85 ? 1.690 -4.215 7.668 1.00 80.81 85 ILE A N 1
ATOM 694 C C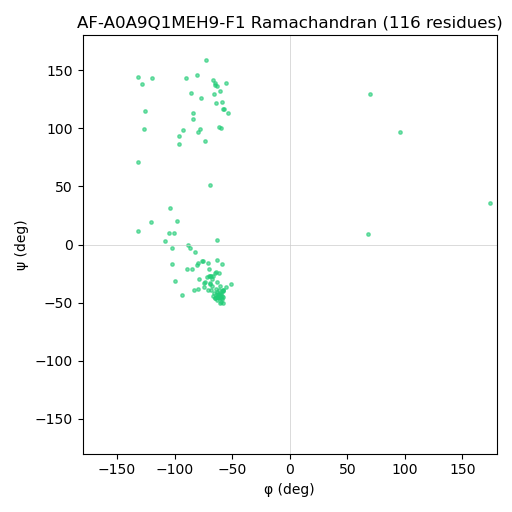A . ILE A 1 85 ? 0.791 -3.292 6.960 1.00 80.81 85 ILE A CA 1
ATOM 695 C C . ILE A 1 85 ? -0.621 -3.876 6.896 1.00 80.81 85 ILE A C 1
ATOM 697 O O . ILE A 1 85 ? -1.562 -3.193 7.284 1.00 80.81 85 ILE A O 1
ATOM 701 N N . ARG A 1 86 ? -0.766 -5.140 6.473 1.00 76.56 86 ARG A N 1
ATOM 702 C CA . ARG A 1 86 ? -2.073 -5.817 6.412 1.00 76.56 86 ARG A CA 1
ATOM 703 C C . ARG A 1 86 ? -2.770 -5.862 7.772 1.00 76.56 86 ARG A C 1
ATOM 705 O O . ARG A 1 86 ? -3.974 -5.645 7.838 1.00 76.56 86 ARG A O 1
ATOM 712 N N . GLU A 1 87 ? -2.020 -6.102 8.839 1.00 75.38 87 GLU A N 1
ATOM 713 C CA . GLU A 1 87 ? -2.542 -6.091 10.206 1.00 75.38 87 GLU A CA 1
ATOM 714 C C . GLU A 1 87 ? -2.991 -4.683 10.630 1.00 75.38 87 GLU A C 1
ATOM 716 O O . GLU A 1 87 ? -4.095 -4.511 11.131 1.00 75.38 87 GLU A O 1
ATOM 721 N N . THR A 1 88 ? -2.193 -3.652 10.338 1.00 72.69 88 THR A N 1
ATOM 722 C CA . THR A 1 88 ? -2.504 -2.254 10.698 1.00 72.69 88 THR A CA 1
ATOM 723 C C . THR A 1 88 ? -3.555 -1.583 9.811 1.00 72.69 88 THR A C 1
ATOM 725 O O . THR A 1 88 ? -4.048 -0.517 10.160 1.00 72.69 88 THR A O 1
ATOM 728 N N . THR A 1 89 ? -3.900 -2.157 8.651 1.00 73.12 89 THR A N 1
ATOM 729 C CA . THR A 1 89 ? -4.985 -1.629 7.800 1.00 73.12 89 THR A CA 1
ATOM 730 C C . THR A 1 89 ? -6.382 -1.930 8.343 1.00 73.12 89 THR A C 1
ATOM 732 O O . THR A 1 89 ? -7.350 -1.334 7.873 1.00 73.12 89 THR A O 1
ATOM 735 N N . LEU A 1 90 ? -6.502 -2.843 9.309 1.00 81.81 90 LEU A N 1
ATOM 736 C CA . LEU A 1 90 ? -7.742 -3.070 10.039 1.00 81.81 90 LEU A CA 1
ATOM 737 C C . LEU A 1 90 ? -7.817 -2.078 11.208 1.00 81.81 90 LEU A C 1
ATOM 739 O O . LEU A 1 90 ? -6.864 -1.954 11.974 1.00 81.81 90 LEU A O 1
ATOM 743 N N . ALA A 1 91 ? -8.945 -1.380 11.348 1.00 78.50 91 ALA A N 1
ATOM 744 C CA . ALA A 1 91 ? -9.184 -0.541 12.519 1.00 78.50 91 ALA A CA 1
ATOM 745 C C . ALA A 1 91 ? -9.272 -1.419 13.775 1.00 78.50 91 ALA A C 1
ATOM 747 O O . ALA A 1 91 ? -9.910 -2.472 13.749 1.00 78.50 91 ALA A O 1
ATOM 748 N N . HIS A 1 92 ? -8.652 -0.983 14.870 1.00 83.56 92 HIS A N 1
ATOM 749 C CA . HIS A 1 92 ? -8.748 -1.690 16.149 1.00 83.56 92 HIS A CA 1
ATOM 750 C C . HIS A 1 92 ? -10.140 -1.511 16.783 1.00 83.56 92 HIS A C 1
ATOM 752 O O . HIS A 1 92 ? -10.822 -0.527 16.493 1.00 83.56 92 HIS A O 1
ATOM 758 N N . ASP A 1 93 ? -10.550 -2.400 17.690 1.00 82.94 93 ASP A N 1
ATOM 759 C CA . ASP A 1 93 ? -11.882 -2.368 18.327 1.00 82.94 93 ASP A CA 1
ATOM 760 C C . ASP A 1 93 ? -12.182 -1.012 19.008 1.00 82.94 93 ASP A C 1
ATOM 762 O O . ASP A 1 93 ? -13.286 -0.464 18.906 1.00 82.94 93 ASP A O 1
ATOM 766 N N . ASP A 1 94 ? -11.162 -0.392 19.607 1.00 85.94 94 ASP A N 1
ATOM 767 C CA . ASP A 1 94 ? -11.239 0.950 20.205 1.00 85.94 94 ASP A CA 1
ATOM 768 C C . ASP A 1 94 ? -11.438 2.074 19.172 1.00 85.94 94 ASP A C 1
ATOM 770 O O . ASP A 1 94 ? -11.986 3.139 19.468 1.00 85.94 94 ASP A O 1
ATOM 774 N N . GLU A 1 95 ? -10.947 1.898 17.948 1.00 86.75 95 GLU A N 1
ATOM 775 C CA . GLU A 1 95 ? -11.168 2.834 16.841 1.00 86.75 95 GLU A CA 1
ATOM 776 C C . GLU A 1 95 ? -12.545 2.624 16.215 1.00 86.75 95 GLU A C 1
ATOM 778 O O . GLU A 1 95 ? -13.229 3.601 15.906 1.00 86.75 95 GLU A O 1
ATOM 783 N N . ILE A 1 96 ? -12.987 1.369 16.097 1.00 88.81 96 ILE A N 1
ATOM 784 C CA . ILE A 1 96 ? -14.320 1.008 15.605 1.00 88.81 96 ILE A CA 1
ATOM 785 C C . ILE A 1 96 ? -15.394 1.615 16.513 1.00 88.81 96 ILE A C 1
ATOM 787 O O . ILE A 1 96 ? -16.272 2.325 16.025 1.00 88.81 96 ILE A O 1
ATOM 791 N N . SER A 1 97 ? -15.295 1.425 17.831 1.00 90.06 97 SER A N 1
ATOM 792 C CA . SER A 1 97 ? -16.258 1.976 18.798 1.00 90.06 97 SER A CA 1
ATOM 793 C C . SER A 1 97 ? -16.331 3.508 18.749 1.00 90.06 97 SER A C 1
ATOM 795 O O . SER A 1 97 ? -17.422 4.076 18.649 1.00 90.06 97 SER A O 1
ATOM 797 N N . ARG A 1 98 ? -15.181 4.197 18.727 1.00 90.62 98 ARG A N 1
ATOM 798 C CA . ARG A 1 98 ? -15.118 5.663 18.583 1.00 90.62 98 ARG A CA 1
ATOM 799 C C . ARG A 1 98 ? -15.745 6.147 17.279 1.00 90.62 98 ARG A C 1
ATOM 801 O O . ARG A 1 98 ? -16.483 7.133 17.292 1.00 90.62 98 ARG A O 1
ATOM 808 N N . ASN A 1 99 ? -15.484 5.455 16.173 1.00 89.38 99 ASN A N 1
ATOM 809 C CA . ASN A 1 99 ? -16.042 5.801 14.868 1.00 89.38 99 ASN A CA 1
ATOM 810 C C . ASN A 1 99 ? -17.557 5.572 14.813 1.00 89.38 99 ASN A C 1
ATOM 812 O O . ASN A 1 99 ? -18.266 6.417 14.270 1.00 89.38 99 ASN A O 1
ATOM 816 N N . ILE A 1 100 ? -18.067 4.495 15.419 1.00 89.44 100 ILE A N 1
ATOM 817 C CA . ILE A 1 100 ? -19.510 4.228 15.524 1.00 89.44 100 ILE A CA 1
ATOM 818 C C . ILE A 1 100 ? -20.200 5.326 16.342 1.00 89.44 100 ILE A C 1
ATOM 820 O O . ILE A 1 100 ? -21.188 5.898 15.885 1.00 89.44 100 ILE A O 1
ATOM 824 N N . VAL A 1 101 ? -19.652 5.699 17.505 1.00 88.62 101 VAL A N 1
ATOM 825 C CA . VAL A 1 101 ? -20.203 6.792 18.333 1.00 88.62 101 VAL A CA 1
ATOM 826 C C . VAL A 1 101 ? -20.143 8.134 17.595 1.00 88.62 101 VAL A C 1
ATOM 828 O O . VAL A 1 101 ? -21.091 8.922 17.640 1.00 88.62 101 VAL A O 1
ATOM 831 N N . GLY A 1 102 ? -19.046 8.402 16.883 1.00 89.00 102 GLY A N 1
ATOM 832 C CA . GLY A 1 102 ? -18.921 9.574 16.020 1.00 89.00 102 GLY A CA 1
ATOM 833 C C . GLY A 1 102 ? -19.993 9.598 14.931 1.00 89.00 102 GLY A C 1
ATOM 834 O O . GLY A 1 102 ? -20.631 10.630 14.723 1.00 89.00 102 GLY A O 1
ATOM 835 N N . LEU A 1 103 ? -20.240 8.463 14.277 1.00 89.88 103 LEU A N 1
ATOM 836 C CA . LEU A 1 103 ? -21.248 8.330 13.230 1.00 89.88 103 LEU A CA 1
ATOM 837 C C . LEU A 1 103 ? -22.667 8.527 13.777 1.00 89.88 103 LEU A C 1
ATOM 839 O O . LEU A 1 103 ? -23.440 9.261 13.164 1.00 89.88 103 LEU A O 1
ATOM 843 N N . ALA A 1 104 ? -22.979 7.970 14.949 1.00 88.50 104 ALA A N 1
ATOM 844 C CA . ALA A 1 104 ? -24.267 8.144 15.625 1.00 88.50 104 ALA A CA 1
ATOM 845 C C . ALA A 1 104 ? -24.592 9.620 15.904 1.00 88.50 104 ALA A C 1
ATOM 847 O O . ALA A 1 104 ? -25.717 10.062 15.684 1.00 88.50 104 ALA A O 1
ATOM 848 N N . ARG A 1 105 ? -23.588 10.423 16.285 1.00 84.94 105 ARG A N 1
ATOM 849 C CA . ARG A 1 105 ? -23.754 11.875 16.491 1.00 84.94 105 ARG A CA 1
ATOM 850 C C . ARG A 1 105 ? -24.028 12.647 15.199 1.00 84.94 105 ARG A C 1
ATOM 852 O O . ARG A 1 105 ? -24.776 13.617 15.222 1.00 84.94 105 ARG A O 1
ATOM 859 N N . HIS A 1 106 ? -23.419 12.244 14.083 1.00 84.38 106 HIS A N 1
ATOM 860 C CA . HIS A 1 106 ? -23.602 12.910 12.785 1.00 84.38 106 HIS A CA 1
ATOM 861 C C . HIS A 1 106 ? -24.846 12.415 12.029 1.00 84.38 106 HIS A C 1
ATOM 863 O O . HIS A 1 106 ? -25.346 13.100 11.137 1.00 84.38 106 HIS A O 1
ATOM 869 N N . ARG A 1 107 ? -25.340 11.216 12.358 1.00 84.69 107 ARG A N 1
ATOM 870 C CA . ARG A 1 107 ? -26.502 10.558 11.745 1.00 84.69 107 ARG A CA 1
ATOM 871 C C . ARG A 1 107 ? -27.452 10.037 12.838 1.00 84.69 107 ARG A C 1
ATOM 873 O O . ARG A 1 107 ? -27.595 8.822 12.984 1.00 84.69 107 ARG A O 1
ATOM 880 N N . PRO A 1 108 ? -28.158 10.928 13.556 1.00 78.31 108 PRO A N 1
ATOM 881 C CA . PRO A 1 108 ? -29.089 10.523 14.614 1.00 78.31 108 PRO A CA 1
ATOM 882 C C . PRO A 1 108 ? -30.246 9.642 14.101 1.00 78.31 108 PRO A C 1
ATOM 884 O O . PRO A 1 108 ? -30.769 8.828 14.846 1.00 78.31 108 PRO A O 1
ATOM 887 N N . ASN A 1 109 ? -30.590 9.733 12.810 1.00 77.94 109 ASN A N 1
ATOM 888 C CA . ASN A 1 109 ? -31.634 8.921 12.166 1.00 77.94 109 ASN A CA 1
ATOM 889 C C . ASN A 1 109 ? -31.259 7.433 11.967 1.00 77.94 109 ASN A C 1
ATOM 891 O O . ASN A 1 109 ? -32.112 6.619 11.650 1.00 77.94 109 ASN A O 1
ATOM 895 N N . ILE A 1 110 ? -29.978 7.065 12.075 1.00 80.81 110 ILE A N 1
ATOM 896 C CA . ILE A 1 110 ? -29.528 5.679 11.830 1.00 80.81 110 ILE A CA 1
ATOM 897 C C . ILE A 1 110 ? -29.332 4.916 13.141 1.00 80.81 110 ILE A C 1
ATOM 899 O O . ILE A 1 110 ? -29.520 3.706 13.179 1.00 80.81 110 ILE A O 1
ATOM 903 N N . PHE A 1 111 ? -28.947 5.616 14.209 1.00 76.00 111 PHE A N 1
ATOM 904 C CA . PHE A 1 111 ? -28.592 4.995 15.486 1.00 76.00 111 PHE A CA 1
ATOM 905 C C . PHE A 1 111 ? -29.614 5.225 16.600 1.00 76.00 111 PHE A C 1
ATOM 907 O O . PHE A 1 111 ? -29.387 4.737 17.699 1.00 76.00 111 PHE A O 1
ATOM 914 N N . GLY A 1 112 ? -30.733 5.896 16.306 1.00 70.56 112 GLY A N 1
ATOM 915 C CA . GLY A 1 112 ? -31.816 6.125 17.258 1.00 70.56 112 GLY A CA 1
ATOM 916 C C . GLY A 1 112 ? -31.411 7.105 18.360 1.00 70.56 112 GLY A C 1
ATOM 917 O O . GLY A 1 112 ? -30.359 7.000 18.989 1.00 70.56 112 GLY A O 1
ATOM 918 N N . THR A 1 113 ? -32.231 8.118 18.596 1.00 53.66 113 THR A N 1
ATOM 919 C CA . THR A 1 113 ? -32.110 8.934 19.805 1.00 53.66 113 THR A CA 1
ATOM 920 C C . THR A 1 113 ? -32.404 8.063 21.023 1.00 53.66 113 THR A C 1
ATOM 922 O O . THR A 1 113 ? -33.334 7.266 20.999 1.00 53.66 113 THR A O 1
ATOM 925 N N . THR A 1 114 ? -31.635 8.231 22.097 1.00 58.50 114 THR A N 1
ATOM 926 C CA . THR A 1 114 ? -31.812 7.555 23.393 1.00 58.50 114 THR A CA 1
ATOM 927 C C . THR A 1 114 ? -33.066 8.029 24.153 1.00 58.50 114 THR A C 1
ATOM 929 O O . THR A 1 114 ? -32.966 8.425 25.310 1.00 58.50 114 THR A O 1
ATOM 932 N N . GLU A 1 115 ? -34.236 8.038 23.516 1.00 54.69 115 GLU A N 1
ATOM 933 C CA . GLU A 1 115 ? -35.527 8.343 24.159 1.00 54.69 115 GLU A CA 1
ATOM 934 C C . GLU A 1 115 ? -36.621 7.315 23.821 1.00 54.69 115 GLU A C 1
ATOM 936 O O . GLU A 1 115 ? -37.785 7.507 24.152 1.00 54.69 115 GLU A O 1
ATOM 941 N N . GLU A 1 116 ? -36.260 6.181 23.224 1.00 54.41 116 GLU A N 1
ATOM 942 C CA . GLU A 1 116 ? -37.183 5.062 23.062 1.00 54.41 116 GLU A CA 1
ATOM 943 C C . GLU A 1 116 ? -36.532 3.805 23.650 1.00 54.41 116 GLU A C 1
ATOM 945 O O . GLU A 1 116 ? -35.488 3.364 23.178 1.00 54.41 116 GLU A O 1
ATOM 950 N N . GLU A 1 117 ? -37.161 3.307 24.719 1.00 40.03 117 GLU A N 1
ATOM 951 C CA . GLU A 1 117 ? -36.834 2.149 25.574 1.00 40.03 117 GLU A CA 1
ATOM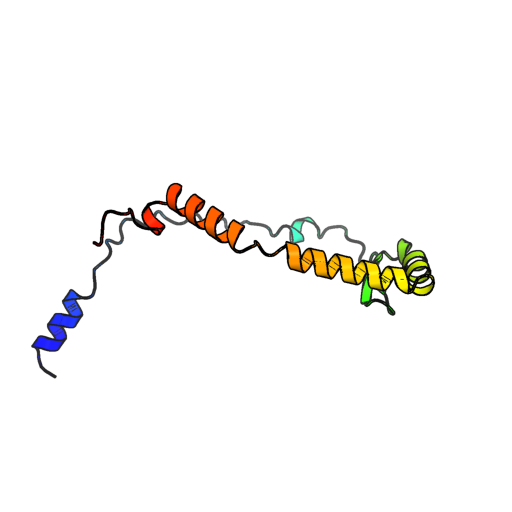 952 C C . GLU A 1 117 ? -36.040 2.431 26.873 1.00 40.03 117 GLU A C 1
ATOM 954 O O . GLU A 1 117 ? -34.811 2.519 26.920 1.00 40.03 117 GLU A O 1
ATOM 959 N N . VAL A 1 118 ? -36.831 2.542 27.955 1.00 37.75 118 VAL A N 1
ATOM 960 C CA . VAL A 1 118 ? -36.559 1.936 29.275 1.00 37.75 118 VAL A CA 1
ATOM 961 C C . VAL A 1 118 ? -36.545 0.420 29.131 1.00 37.75 118 VAL A C 1
ATOM 963 O O . VAL A 1 118 ?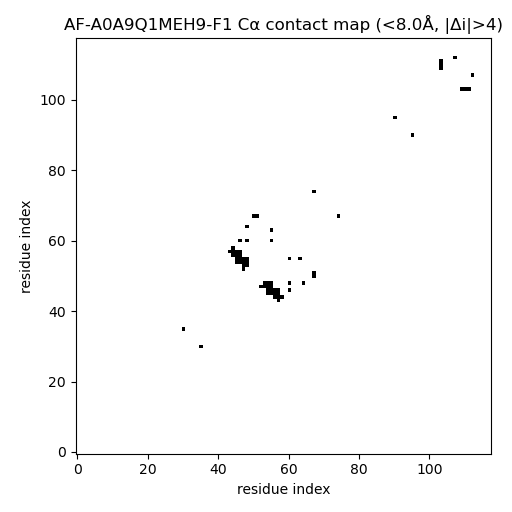 -37.450 -0.077 28.425 1.00 37.75 118 VAL A O 1
#

Mean predicted aligned error: 19.05 Å

InterPro domains:
  IPR022030 Splicing factor 3A subunit 1, conserved domain [PF12230] (14-106)
  IPR045146 Splicing factor 3A subunit 1 [PTHR15316] (24-113)

Sequence (118 aa):
MDDEEMHLVKEGIMEIPEEWDPPMRIVKDRKRPEERIGAGRDLIKYVVSPISGELVHVNEMSEHMRISLIDPKYNEQKKMMFAKIRETTLAHDDEISRNIVGLARHRPNIFGTTEEEV

Organism: NCBI:txid402998

Radius of gyration: 28.86 Å; Cα contacts (8 Å, |Δi|>4): 33; chains: 1; bounding box: 84×33×55 Å

pLDDT: mean 73.59, std 14.08, range [37.75, 90.62]

Foldseek 3Di:
DDPVVVVVVVVPPPPDPPPPDDPDDDPPPPDDPVVVVPPDDPPQQWDQQPPPRDTHGPVCNVVVVVVVVPDPVVVVVVVVVVVVVVVVVDDDPVRVVVVVVVVCVVCVVPVPDPPPDD